Protein AF-B4K4A1-F1 (afdb_monomer)

Sequence (140 aa):
MLQNVVIFSLFIAAIHATGEFTILNTPKAISFKGNDPLNSRYVGDVLYAAMGNAVIGDSDWSGMIINEPFHLAQGIIAVHVEGVNHVTSAGNVKSYELVGPYTGHALNALAAELEAANEPVCDINFDQYDEGVSDCCRFA

Radius of gyration: 23.82 Å; Cα contacts (8 Å, |Δi|>4): 92; chains: 1; bounding box: 46×51×57 Å

InterPro domains:
  IPR012493 Renin receptor-like [PTHR13351] (2-128)
  IPR057318 Renin receptor, N-terminal domain [PF25294] (18-115)

Organism: Drosophila grimshawi (NCBI:txid7222)

Secondary structure (DSSP, 8-state):
-HHHHHHHHHHHHH-------------TTEEE---PPPPGGGHHHHHHHHTT-----------EEES-TTS--S----------SS---SSS-------SSSHHHHHHHHHHHHHHTT-------TT-TTTTTSSS----

Mean predicted aligned error: 17.03 Å

Structure (mmCIF, N/CA/C/O backbone):
data_AF-B4K4A1-F1
#
_entry.id   AF-B4K4A1-F1
#
loop_
_atom_site.group_PDB
_atom_site.id
_atom_site.type_symbol
_atom_site.label_atom_id
_atom_site.label_alt_id
_atom_site.label_comp_id
_atom_site.label_asym_id
_atom_site.label_entity_id
_atom_site.label_seq_id
_atom_site.pdbx_PDB_ins_code
_atom_site.Cartn_x
_atom_site.Cartn_y
_atom_site.Cartn_z
_atom_site.occupancy
_atom_site.B_iso_or_equiv
_atom_site.auth_seq_id
_atom_site.auth_comp_id
_atom_site.auth_asym_id
_atom_site.auth_atom_id
_atom_site.pdbx_PDB_model_num
ATOM 1 N N . MET A 1 1 ? -8.100 35.431 10.697 1.00 62.44 1 MET A N 1
ATOM 2 C CA . MET A 1 1 ? -7.734 34.869 9.376 1.00 62.44 1 MET A CA 1
ATOM 3 C C . MET A 1 1 ? -6.474 34.014 9.473 1.00 62.44 1 MET A C 1
ATOM 5 O O . MET A 1 1 ? -6.593 32.814 9.290 1.00 62.44 1 MET A O 1
ATOM 9 N N . LEU A 1 2 ? -5.315 34.566 9.864 1.00 70.12 2 LEU A N 1
ATOM 10 C CA . LEU A 1 2 ? -4.065 33.796 10.013 1.00 70.12 2 LEU A CA 1
ATOM 11 C C . LEU A 1 2 ? -4.163 32.649 11.042 1.00 70.12 2 LEU A C 1
ATOM 13 O O . LEU A 1 2 ? -3.730 31.540 10.764 1.00 70.12 2 LEU A O 1
ATOM 17 N N . GLN A 1 3 ? -4.804 32.888 12.191 1.00 75.19 3 GLN A N 1
ATOM 18 C CA . GLN A 1 3 ? -4.993 31.882 13.247 1.00 75.19 3 GLN A CA 1
ATOM 19 C C . GLN A 1 3 ? -5.759 30.639 12.764 1.00 75.19 3 GLN A C 1
ATOM 21 O O . GLN A 1 3 ? -5.333 29.520 13.023 1.00 75.19 3 GLN A O 1
ATOM 26 N N . ASN A 1 4 ? -6.841 30.823 12.004 1.00 74.81 4 ASN A N 1
ATOM 27 C CA . ASN A 1 4 ? -7.634 29.704 11.488 1.00 74.81 4 ASN A CA 1
ATOM 28 C C . ASN A 1 4 ? -6.843 28.884 10.460 1.00 74.81 4 ASN A C 1
ATOM 30 O O . ASN A 1 4 ? -6.962 27.667 10.442 1.00 74.81 4 ASN A O 1
ATOM 34 N N . VAL A 1 5 ? -5.999 29.534 9.650 1.00 78.62 5 VAL A N 1
ATOM 35 C CA . VAL A 1 5 ? -5.120 28.858 8.680 1.00 78.62 5 VAL A CA 1
ATOM 36 C C . VAL A 1 5 ? -4.036 28.041 9.390 1.00 78.62 5 VAL A C 1
ATOM 38 O O . VAL A 1 5 ? -3.765 26.911 8.993 1.00 78.62 5 VAL A O 1
ATOM 41 N N . VAL A 1 6 ? -3.454 28.571 10.471 1.00 79.94 6 VAL A N 1
ATOM 42 C CA . VAL A 1 6 ? -2.448 27.860 11.281 1.00 79.94 6 VAL A CA 1
ATOM 43 C C . VAL A 1 6 ? -3.057 26.640 11.977 1.00 79.94 6 VAL A C 1
ATOM 45 O O . VAL A 1 6 ? -2.461 25.568 11.957 1.00 79.94 6 VAL A O 1
ATOM 48 N N . ILE A 1 7 ? -4.264 26.772 12.532 1.00 79.69 7 ILE A N 1
ATOM 49 C CA . ILE A 1 7 ? -4.985 25.659 13.168 1.00 79.69 7 ILE A CA 1
ATOM 50 C C . ILE A 1 7 ? -5.326 24.571 12.137 1.00 79.69 7 ILE A C 1
ATOM 52 O O . ILE A 1 7 ? -5.099 23.392 12.390 1.00 79.69 7 ILE A O 1
ATOM 56 N N . PHE A 1 8 ? -5.804 24.953 10.949 1.00 74.94 8 PHE A N 1
ATOM 57 C CA . PHE A 1 8 ? -6.123 24.000 9.881 1.00 74.94 8 PHE A CA 1
ATOM 58 C C . PHE A 1 8 ? -4.873 23.256 9.372 1.00 74.94 8 PHE A C 1
ATOM 60 O O . PHE A 1 8 ? -4.914 22.049 9.156 1.00 74.94 8 PHE A O 1
ATOM 67 N N . SER A 1 9 ? -3.742 23.958 9.255 1.00 68.75 9 SER A N 1
ATOM 68 C CA . SER A 1 9 ? -2.430 23.380 8.924 1.00 68.75 9 SER A CA 1
ATOM 69 C C . SER A 1 9 ? -1.963 22.347 9.962 1.00 68.75 9 SER A C 1
ATOM 71 O O . SER A 1 9 ? -1.539 21.251 9.597 1.00 68.75 9 SER A O 1
ATOM 73 N N . LEU A 1 10 ? -2.114 22.655 11.255 1.00 69.44 10 LEU A N 1
ATOM 74 C CA . LEU A 1 10 ? -1.778 21.742 12.352 1.00 69.44 10 LEU A CA 1
ATOM 75 C C . LEU A 1 10 ? -2.635 20.470 12.337 1.00 69.44 10 LEU A C 1
ATOM 77 O O . LEU A 1 10 ? -2.103 19.389 12.570 1.00 69.44 10 LEU A O 1
ATOM 81 N N . PHE A 1 11 ? -3.929 20.573 12.016 1.00 67.00 11 PHE A N 1
ATOM 82 C CA . PHE A 1 11 ? -4.796 19.397 11.891 1.00 67.00 11 PHE A CA 1
ATOM 83 C C . PHE A 1 11 ? -4.410 18.503 10.710 1.00 67.00 11 PHE A C 1
ATOM 85 O O . PHE A 1 11 ? -4.404 17.287 10.861 1.00 67.00 11 PHE A O 1
ATOM 92 N N . ILE A 1 12 ? -4.020 19.074 9.566 1.00 60.97 12 ILE A N 1
ATOM 93 C CA . ILE A 1 12 ? -3.543 18.289 8.415 1.00 60.97 12 ILE A CA 1
ATOM 94 C C . ILE A 1 12 ? -2.218 17.586 8.745 1.00 60.97 12 ILE A C 1
ATOM 96 O O . ILE A 1 12 ? -2.036 16.430 8.379 1.00 60.97 12 ILE A O 1
ATOM 100 N N . ALA A 1 13 ? -1.316 18.253 9.472 1.00 59.03 13 ALA A N 1
ATOM 101 C CA . ALA A 1 13 ? -0.051 17.662 9.911 1.00 59.03 13 ALA A CA 1
ATOM 102 C C . ALA A 1 13 ? -0.229 16.575 10.990 1.00 59.03 13 ALA A C 1
ATOM 104 O O . ALA A 1 13 ? 0.580 15.654 11.068 1.00 59.03 13 ALA A O 1
ATOM 105 N N . ALA A 1 14 ? -1.281 16.668 11.812 1.00 54.41 14 ALA A N 1
ATOM 106 C CA . ALA A 1 14 ? -1.603 15.682 12.845 1.00 54.41 14 ALA A CA 1
ATOM 107 C C . ALA A 1 14 ? -2.228 14.395 12.280 1.00 54.41 14 ALA A C 1
ATOM 109 O O . ALA A 1 14 ? -2.173 13.352 12.935 1.00 54.41 14 ALA A O 1
ATOM 110 N N . ILE A 1 15 ? -2.787 14.438 11.065 1.00 56.38 15 ILE A N 1
ATOM 111 C CA . ILE A 1 15 ? -3.210 13.233 10.350 1.00 56.38 15 ILE A CA 1
ATOM 112 C C . ILE A 1 15 ? -1.940 12.552 9.831 1.00 56.38 15 ILE A C 1
ATOM 114 O O . ILE A 1 15 ? -1.513 12.743 8.692 1.00 56.38 15 ILE A O 1
ATOM 118 N N . HIS A 1 16 ? -1.319 11.742 10.687 1.00 46.34 16 HIS A N 1
ATOM 119 C CA . HIS A 1 16 ? -0.339 10.743 10.281 1.00 46.34 16 HIS A CA 1
ATOM 120 C C . HIS A 1 16 ? -1.053 9.704 9.403 1.00 46.34 16 HIS A C 1
ATOM 122 O O . HIS A 1 16 ? -1.431 8.627 9.856 1.00 46.34 16 HIS A O 1
ATOM 128 N N . ALA A 1 17 ? -1.253 10.027 8.123 1.00 51.50 17 ALA A N 1
ATOM 129 C CA . ALA A 1 17 ? -1.701 9.095 7.090 1.00 51.50 17 ALA A CA 1
ATOM 130 C C . ALA A 1 17 ? -0.564 8.123 6.718 1.00 51.50 17 ALA A C 1
ATOM 132 O O . ALA A 1 17 ? -0.225 7.936 5.549 1.00 51.50 17 ALA A O 1
ATOM 133 N N . THR A 1 18 ? 0.089 7.547 7.727 1.00 58.59 18 THR A N 1
ATOM 134 C CA . THR A 1 18 ? 1.170 6.583 7.564 1.00 58.59 18 THR A CA 1
ATOM 135 C C . THR A 1 18 ? 0.539 5.215 7.329 1.00 58.59 18 THR A C 1
ATOM 137 O O . THR A 1 18 ? 0.394 4.415 8.246 1.00 58.59 18 THR A O 1
ATOM 140 N N . GLY A 1 19 ? 0.094 4.974 6.094 1.00 66.88 19 GLY A N 1
ATOM 141 C CA . GLY A 1 19 ? -0.252 3.629 5.642 1.00 66.88 19 GLY A CA 1
ATOM 142 C C . GLY A 1 19 ? 1.013 2.782 5.495 1.00 66.88 19 GLY A C 1
ATOM 143 O O . GLY A 1 19 ? 2.042 3.284 5.041 1.00 66.88 19 GLY A O 1
ATOM 144 N N . GLU A 1 20 ? 0.946 1.507 5.872 1.00 78.25 20 GLU A N 1
ATOM 145 C CA . GLU A 1 20 ? 2.041 0.556 5.677 1.00 78.25 20 GLU A CA 1
ATOM 146 C C . GLU A 1 20 ? 1.777 -0.294 4.428 1.00 78.25 20 GLU A C 1
ATOM 148 O O . GLU A 1 20 ? 0.685 -0.834 4.247 1.00 78.25 20 GLU A O 1
ATOM 153 N N . PHE A 1 21 ? 2.779 -0.409 3.553 1.00 80.56 21 PHE A N 1
ATOM 154 C CA . PHE A 1 21 ? 2.747 -1.329 2.420 1.00 80.56 21 PHE A CA 1
ATOM 155 C C . PHE A 1 21 ? 3.631 -2.537 2.722 1.00 80.56 21 PHE A C 1
ATOM 157 O O . PHE A 1 21 ? 4.857 -2.463 2.629 1.00 80.56 21 PHE A O 1
ATOM 164 N N . THR A 1 22 ? 2.998 -3.654 3.073 1.00 82.38 22 THR A N 1
ATOM 165 C CA . THR A 1 22 ? 3.691 -4.886 3.459 1.00 82.38 22 THR A CA 1
ATOM 166 C C . THR A 1 22 ? 3.480 -5.972 2.414 1.00 82.38 22 THR A C 1
ATOM 168 O O . THR A 1 22 ? 2.365 -6.242 1.966 1.00 82.38 22 THR A O 1
ATOM 171 N N . ILE A 1 23 ? 4.565 -6.650 2.056 1.00 84.38 23 ILE A N 1
ATOM 172 C CA . ILE A 1 23 ? 4.543 -7.775 1.128 1.00 84.38 23 ILE A CA 1
ATOM 173 C C . ILE A 1 23 ? 4.481 -9.078 1.922 1.00 84.38 23 ILE A C 1
AT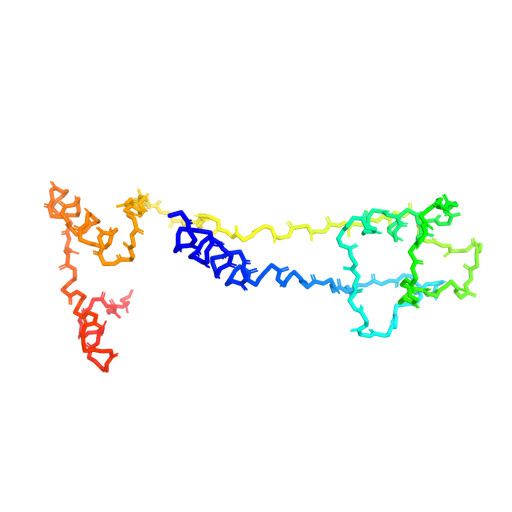OM 175 O O . ILE A 1 23 ? 5.429 -9.437 2.614 1.00 84.38 23 ILE A O 1
ATOM 179 N N . LEU A 1 24 ? 3.362 -9.795 1.811 1.00 84.25 24 LEU A N 1
ATOM 180 C CA . LEU A 1 24 ? 3.140 -11.043 2.551 1.00 84.25 24 LEU A CA 1
ATOM 181 C C . LEU A 1 24 ? 3.746 -12.263 1.853 1.00 84.25 24 LEU A C 1
ATOM 183 O O . LEU A 1 24 ? 4.290 -13.153 2.500 1.00 84.25 24 LEU A O 1
ATOM 187 N N . ASN A 1 25 ? 3.619 -12.327 0.528 1.00 80.94 25 ASN A N 1
ATOM 188 C CA . ASN A 1 25 ? 4.125 -13.432 -0.275 1.00 80.94 25 ASN A CA 1
ATOM 189 C C . ASN A 1 25 ? 4.371 -12.985 -1.718 1.00 80.94 25 ASN A C 1
ATOM 191 O O . ASN A 1 25 ? 3.614 -12.172 -2.251 1.00 80.94 25 ASN A O 1
ATOM 195 N N . THR A 1 26 ? 5.394 -13.547 -2.363 1.00 85.00 26 THR A N 1
ATOM 196 C CA . THR A 1 26 ? 5.744 -13.233 -3.756 1.00 85.00 26 THR A CA 1
ATOM 197 C C . THR A 1 26 ? 6.221 -14.471 -4.508 1.00 85.00 26 THR A C 1
ATOM 199 O O . THR A 1 26 ? 6.790 -15.390 -3.911 1.00 85.00 26 THR A O 1
ATOM 202 N N . PRO A 1 27 ? 6.017 -14.529 -5.835 1.00 85.19 27 PRO A N 1
ATOM 203 C CA . PRO A 1 27 ? 6.656 -15.545 -6.661 1.00 85.19 27 PRO A CA 1
ATOM 204 C C . PRO A 1 27 ? 8.173 -15.314 -6.717 1.00 85.19 27 PRO A C 1
ATOM 206 O O . PRO A 1 27 ? 8.640 -14.182 -6.636 1.00 85.19 27 PRO A O 1
ATOM 209 N N . LYS A 1 28 ? 8.955 -16.378 -6.947 1.00 87.62 28 LYS A N 1
ATOM 210 C CA . LYS A 1 2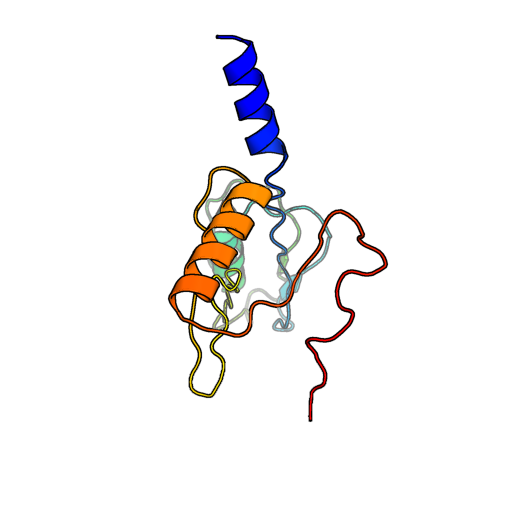8 ? 10.433 -16.304 -7.026 1.00 87.62 28 LYS A CA 1
ATOM 211 C C . LYS A 1 28 ? 10.947 -15.313 -8.080 1.00 87.62 28 LYS A C 1
ATOM 213 O O . LYS A 1 28 ? 12.030 -14.755 -7.930 1.00 87.62 28 LYS A O 1
ATOM 218 N N . ALA A 1 29 ? 10.153 -15.082 -9.121 1.00 88.69 29 ALA A N 1
ATOM 219 C CA . ALA A 1 29 ? 10.464 -14.167 -10.206 1.00 88.69 29 ALA A CA 1
ATOM 220 C C . ALA A 1 29 ? 10.516 -12.689 -9.790 1.00 88.69 29 ALA A C 1
ATOM 222 O O . ALA A 1 29 ? 11.054 -11.882 -10.545 1.00 88.69 29 ALA A O 1
ATOM 223 N N . ILE A 1 30 ? 9.977 -12.322 -8.620 1.00 90.56 30 ILE A N 1
ATOM 224 C CA . ILE A 1 30 ? 9.872 -10.931 -8.164 1.00 90.56 30 ILE A CA 1
ATOM 225 C C . ILE A 1 30 ? 10.326 -10.846 -6.712 1.00 90.56 30 ILE A C 1
ATOM 227 O O . ILE A 1 30 ? 9.890 -11.619 -5.856 1.00 90.56 30 ILE A O 1
ATOM 231 N N . SER A 1 31 ? 11.182 -9.875 -6.418 1.00 91.25 31 SER A N 1
ATOM 232 C CA . SER A 1 31 ? 11.592 -9.569 -5.050 1.00 91.25 31 SER A CA 1
ATOM 233 C C . SER A 1 31 ? 11.315 -8.118 -4.717 1.00 91.25 31 SER A C 1
ATOM 235 O O . SER A 1 31 ? 11.606 -7.236 -5.521 1.00 91.25 31 SER A O 1
ATOM 237 N N . PHE A 1 32 ? 10.819 -7.890 -3.509 1.00 91.06 32 PHE A N 1
ATOM 238 C CA . PHE A 1 32 ? 10.627 -6.561 -2.955 1.00 91.06 32 PHE A CA 1
ATOM 239 C C . PHE A 1 32 ? 11.716 -6.292 -1.919 1.00 91.06 32 PHE A C 1
ATOM 241 O O . PHE A 1 32 ? 12.045 -7.179 -1.125 1.00 91.06 32 PHE A O 1
ATOM 248 N N . LYS A 1 33 ? 12.333 -5.112 -1.975 1.00 88.88 33 LYS A N 1
ATOM 249 C CA . LYS A 1 33 ? 13.449 -4.703 -1.109 1.00 88.88 33 LYS A CA 1
ATOM 250 C C . LYS A 1 33 ? 13.375 -3.205 -0.832 1.00 88.88 33 LYS A C 1
ATOM 252 O O . LYS A 1 33 ? 12.715 -2.477 -1.551 1.00 88.88 33 LYS A O 1
ATOM 257 N N . GLY A 1 34 ? 14.116 -2.747 0.170 1.00 83.88 34 GLY A N 1
ATOM 258 C CA . GLY A 1 34 ? 14.135 -1.338 0.554 1.00 83.88 34 GLY A CA 1
ATOM 259 C C . GLY A 1 34 ? 13.043 -0.998 1.563 1.00 83.88 34 GLY A C 1
ATOM 260 O O . GLY A 1 34 ? 12.137 -1.788 1.814 1.00 83.88 34 GLY A O 1
ATOM 261 N N . ASN A 1 35 ? 13.192 0.171 2.177 1.00 81.62 35 ASN A N 1
ATOM 262 C CA . ASN A 1 35 ? 12.252 0.713 3.159 1.00 81.62 35 ASN A CA 1
ATOM 263 C C . ASN A 1 35 ? 11.829 2.139 2.773 1.00 81.62 35 ASN A C 1
ATOM 265 O O . ASN A 1 35 ? 11.436 2.939 3.620 1.00 81.62 35 ASN A O 1
ATOM 269 N N . ASP A 1 36 ? 11.994 2.470 1.490 1.00 86.31 36 ASP A N 1
ATOM 270 C CA . ASP A 1 36 ? 11.675 3.784 0.963 1.00 86.31 36 ASP A CA 1
ATOM 271 C C . ASP A 1 36 ? 10.155 3.938 0.858 1.00 86.31 36 ASP A C 1
ATOM 273 O O . ASP A 1 36 ? 9.465 3.004 0.425 1.00 86.31 36 ASP A O 1
ATOM 277 N N . PRO A 1 37 ? 9.616 5.111 1.226 1.00 85.19 37 PRO A N 1
ATOM 278 C CA . PRO A 1 37 ? 8.187 5.355 1.176 1.00 85.19 37 PRO A CA 1
ATOM 279 C C . PRO A 1 37 ? 7.676 5.269 -0.266 1.00 85.19 37 PRO A C 1
ATOM 281 O O . PRO A 1 37 ? 8.161 5.960 -1.164 1.00 85.19 37 PRO A O 1
ATOM 284 N N . LEU A 1 38 ? 6.653 4.443 -0.477 1.00 85.56 38 LEU A N 1
ATOM 285 C CA . LEU A 1 38 ? 5.906 4.378 -1.727 1.00 85.56 38 LEU A CA 1
ATOM 286 C C . LEU A 1 38 ? 4.726 5.348 -1.652 1.00 85.56 38 LEU A C 1
ATOM 288 O O . LEU A 1 38 ? 3.873 5.236 -0.772 1.00 85.56 38 LEU A O 1
ATOM 292 N N . ASN A 1 39 ? 4.641 6.288 -2.593 1.00 85.25 39 ASN A N 1
ATOM 293 C CA . ASN A 1 39 ? 3.454 7.130 -2.708 1.00 85.25 39 ASN A CA 1
ATOM 294 C C . ASN A 1 39 ? 2.256 6.261 -3.126 1.00 85.25 39 ASN A C 1
ATOM 296 O O . ASN A 1 39 ? 2.318 5.549 -4.131 1.00 85.25 39 ASN A O 1
ATOM 300 N N . SER A 1 40 ? 1.163 6.340 -2.360 1.00 81.56 40 SER A N 1
ATOM 301 C CA . SER A 1 40 ? -0.025 5.490 -2.504 1.00 81.56 40 SER A CA 1
ATOM 302 C C . SER A 1 40 ? -0.625 5.505 -3.911 1.00 81.56 40 SER A C 1
ATOM 304 O O . SER A 1 40 ? -1.170 4.494 -4.355 1.00 81.56 40 SER A O 1
ATOM 306 N N . ARG A 1 41 ? -0.456 6.603 -4.662 1.00 83.38 41 ARG A N 1
ATOM 307 C CA . ARG A 1 41 ? -0.911 6.703 -6.057 1.00 83.38 41 ARG A CA 1
ATOM 308 C C . ARG A 1 41 ? -0.278 5.664 -6.989 1.00 83.38 41 ARG A C 1
ATOM 310 O O . ARG A 1 41 ? -0.896 5.316 -7.988 1.00 83.38 41 ARG A O 1
ATOM 317 N N . TYR A 1 42 ? 0.934 5.195 -6.679 1.00 86.50 42 TYR A N 1
ATOM 318 C CA . TYR A 1 42 ? 1.689 4.253 -7.511 1.00 86.50 42 TYR A CA 1
ATOM 319 C C . TYR A 1 42 ? 1.536 2.800 -7.050 1.00 86.50 42 TYR A C 1
ATOM 321 O O . TYR A 1 42 ? 2.107 1.909 -7.670 1.00 86.50 42 TYR A O 1
ATOM 329 N N . VAL A 1 43 ? 0.751 2.517 -6.002 1.00 85.94 43 VAL A N 1
ATOM 330 C CA . VAL A 1 43 ? 0.518 1.130 -5.561 1.00 85.94 43 VAL A CA 1
ATOM 331 C C . VAL A 1 43 ? -0.100 0.307 -6.693 1.00 85.94 43 VAL A C 1
ATOM 333 O O . VAL A 1 43 ? 0.363 -0.796 -6.963 1.00 85.94 43 VAL A O 1
ATOM 336 N N . GLY A 1 44 ? -1.080 0.862 -7.414 1.00 84.56 44 GLY A N 1
ATOM 337 C CA . GLY A 1 44 ? -1.670 0.203 -8.584 1.00 84.56 44 GLY A CA 1
ATOM 338 C C . GLY A 1 44 ? -0.642 -0.109 -9.676 1.00 84.56 44 GLY A C 1
ATOM 339 O O . GLY A 1 44 ? -0.643 -1.218 -10.208 1.00 84.56 44 GLY A O 1
ATOM 340 N N . ASP A 1 45 ? 0.275 0.822 -9.948 1.00 87.69 45 ASP A N 1
ATOM 341 C CA . ASP A 1 45 ? 1.345 0.642 -10.935 1.00 87.69 45 ASP A CA 1
ATOM 342 C C . ASP A 1 45 ? 2.311 -0.469 -10.511 1.00 87.69 45 ASP A C 1
ATOM 344 O O . ASP A 1 45 ? 2.651 -1.330 -11.319 1.00 87.69 45 ASP A O 1
ATOM 348 N N . VAL A 1 46 ? 2.700 -0.517 -9.233 1.00 88.25 46 VAL A N 1
ATOM 349 C CA . VAL A 1 46 ? 3.558 -1.587 -8.697 1.00 88.25 46 VAL A CA 1
ATOM 350 C C . VAL A 1 46 ? 2.898 -2.956 -8.872 1.00 88.25 46 VAL A C 1
ATOM 352 O O . VAL A 1 46 ? 3.547 -3.894 -9.336 1.00 88.25 46 VAL A O 1
ATOM 355 N N . LEU A 1 47 ? 1.602 -3.077 -8.566 1.00 87.75 47 LEU A N 1
ATOM 356 C CA . LEU A 1 47 ? 0.866 -4.325 -8.781 1.00 87.75 47 LEU A CA 1
ATOM 357 C C . LEU A 1 47 ? 0.793 -4.673 -10.278 1.00 87.75 47 LEU A C 1
ATOM 359 O O . LEU A 1 47 ? 1.098 -5.793 -10.680 1.00 87.75 47 LEU A O 1
ATOM 363 N N . TYR A 1 48 ? 0.456 -3.713 -11.135 1.00 87.06 48 TYR A N 1
ATOM 364 C CA . TYR A 1 48 ? 0.342 -3.950 -12.573 1.00 87.06 48 TYR A CA 1
ATOM 365 C C . TYR A 1 48 ? 1.679 -4.368 -13.210 1.00 87.06 48 TYR A C 1
ATOM 367 O O . TYR A 1 48 ? 1.719 -5.296 -14.027 1.00 87.06 48 TYR A O 1
ATOM 375 N N . ALA A 1 49 ? 2.778 -3.746 -12.780 1.00 86.75 49 ALA A N 1
ATOM 376 C CA . ALA A 1 49 ? 4.135 -4.073 -13.200 1.00 86.75 49 ALA A CA 1
ATOM 377 C C . ALA A 1 49 ? 4.618 -5.426 -12.650 1.00 86.75 49 ALA A C 1
ATOM 379 O O . ALA A 1 49 ? 5.316 -6.154 -13.356 1.00 86.75 49 ALA A O 1
ATOM 380 N N . ALA A 1 50 ? 4.194 -5.832 -11.448 1.00 86.44 50 ALA A N 1
ATOM 381 C CA . ALA A 1 50 ? 4.476 -7.167 -10.912 1.00 86.44 50 ALA A CA 1
ATOM 382 C C . ALA A 1 50 ? 3.859 -8.298 -11.766 1.00 86.44 50 ALA A C 1
ATOM 384 O O . ALA A 1 50 ? 4.349 -9.426 -11.760 1.00 86.44 50 ALA A O 1
ATOM 385 N N . MET A 1 51 ? 2.825 -8.011 -12.559 1.00 85.06 51 MET A N 1
ATOM 386 C CA . MET A 1 51 ? 2.286 -8.958 -13.548 1.00 85.06 51 MET A CA 1
ATOM 387 C C . MET A 1 51 ? 3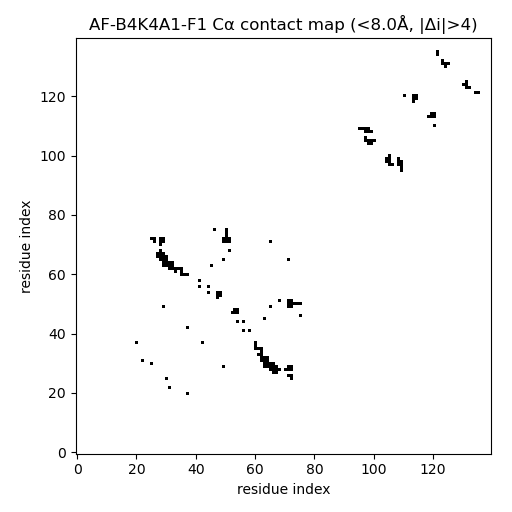.030 -8.932 -14.895 1.00 85.06 51 MET A C 1
ATOM 389 O O . MET A 1 51 ? 2.680 -9.680 -15.804 1.00 85.06 51 MET A O 1
ATOM 393 N N . GLY A 1 52 ? 4.054 -8.086 -15.039 1.00 84.75 52 GLY A N 1
ATOM 394 C CA . GLY A 1 52 ? 4.849 -7.951 -16.262 1.00 84.75 52 GLY A CA 1
ATOM 395 C C . GLY A 1 52 ? 4.348 -6.922 -17.258 1.00 84.75 52 GLY A C 1
ATOM 396 O O . GLY A 1 52 ? 4.824 -6.898 -18.392 1.00 84.75 52 GLY A O 1
ATOM 397 N N . ASN A 1 53 ? 3.406 -6.070 -16.862 1.00 85.06 53 ASN A N 1
ATOM 398 C CA . ASN A 1 53 ? 2.930 -5.007 -17.731 1.00 85.06 53 ASN A CA 1
ATOM 399 C C . ASN A 1 53 ? 3.842 -3.779 -17.667 1.00 85.06 53 ASN A C 1
ATOM 401 O O . ASN A 1 53 ? 4.469 -3.490 -16.648 1.00 85.06 53 ASN A O 1
ATOM 405 N N . ALA A 1 54 ? 3.870 -3.018 -18.758 1.00 85.25 54 ALA A N 1
ATOM 406 C CA . ALA A 1 54 ? 4.509 -1.712 -18.768 1.00 85.25 54 ALA A CA 1
ATOM 407 C C . ALA A 1 54 ? 3.646 -0.693 -18.008 1.00 85.25 54 ALA A C 1
ATOM 409 O O . ALA A 1 54 ? 2.429 -0.633 -18.197 1.00 85.25 54 ALA A O 1
ATOM 410 N N . VAL A 1 55 ? 4.296 0.131 -17.191 1.00 86.75 55 VAL A N 1
ATOM 411 C CA . VAL A 1 55 ? 3.691 1.270 -16.490 1.00 86.75 55 VAL A CA 1
ATOM 412 C C . VAL A 1 55 ? 4.287 2.568 -17.022 1.00 86.75 55 VAL A C 1
ATOM 414 O O . VAL A 1 55 ? 5.445 2.604 -17.430 1.00 86.75 55 VAL A O 1
ATOM 417 N N . ILE A 1 56 ? 3.480 3.628 -17.049 1.00 80.62 56 ILE A N 1
ATOM 418 C CA . ILE A 1 56 ? 3.877 4.963 -17.541 1.00 80.62 56 ILE A CA 1
ATOM 419 C C . ILE A 1 56 ? 4.219 5.891 -16.357 1.00 80.62 56 ILE A C 1
ATOM 421 O O . ILE A 1 56 ? 4.542 7.059 -16.546 1.00 80.62 56 ILE A O 1
ATOM 425 N N . GLY A 1 57 ? 4.128 5.382 -15.125 1.00 71.25 57 GLY A N 1
ATOM 426 C CA . GLY A 1 57 ? 4.418 6.141 -13.916 1.00 71.25 57 GLY A CA 1
ATOM 427 C C . GLY A 1 57 ? 5.862 6.642 -13.886 1.00 71.25 57 GLY A C 1
ATOM 428 O O . GLY A 1 57 ? 6.797 5.918 -14.216 1.00 71.25 57 GLY A O 1
ATOM 429 N N . ASP A 1 58 ? 6.033 7.879 -13.443 1.00 80.00 58 ASP A N 1
ATOM 430 C CA . ASP A 1 58 ? 7.305 8.555 -13.171 1.00 80.00 58 ASP A CA 1
ATOM 431 C C . ASP A 1 58 ? 7.799 8.285 -11.738 1.00 80.00 58 ASP A C 1
ATOM 433 O O . ASP A 1 58 ? 8.420 9.133 -11.106 1.00 80.00 58 ASP A O 1
ATOM 437 N N . SER A 1 59 ? 7.466 7.113 -11.188 1.00 79.31 59 SER A N 1
ATOM 438 C CA . SER A 1 59 ? 7.825 6.769 -9.816 1.00 79.31 59 SER A CA 1
ATOM 439 C C . SER A 1 59 ? 9.326 6.505 -9.695 1.00 79.31 59 SER A C 1
ATOM 441 O O . SER A 1 59 ? 9.849 5.593 -10.329 1.00 79.31 59 SER A O 1
ATOM 443 N N . ASP A 1 60 ? 9.994 7.239 -8.804 1.00 84.06 60 ASP A N 1
ATOM 444 C CA . ASP A 1 60 ? 11.396 6.996 -8.427 1.00 84.06 60 ASP A CA 1
ATOM 445 C C . ASP A 1 60 ? 11.552 5.832 -7.424 1.00 84.06 60 ASP A C 1
ATOM 447 O O . ASP A 1 60 ? 12.648 5.546 -6.935 1.00 84.06 60 ASP A O 1
ATOM 451 N N . TRP A 1 61 ? 10.450 5.164 -7.067 1.00 89.19 61 TRP A N 1
ATOM 452 C CA . TRP A 1 61 ? 10.463 4.095 -6.078 1.00 89.19 61 TRP A CA 1
ATOM 453 C C . TRP A 1 61 ? 11.103 2.824 -6.646 1.00 89.19 61 TRP A C 1
ATOM 455 O O . TRP A 1 61 ? 10.637 2.247 -7.626 1.00 89.19 61 TRP A O 1
ATOM 465 N N . SER A 1 62 ? 12.167 2.356 -5.990 1.00 87.88 62 SER A N 1
ATOM 466 C CA . SER A 1 62 ? 13.008 1.245 -6.463 1.00 87.88 62 SER A CA 1
ATOM 467 C C . SER A 1 62 ? 12.793 -0.064 -5.694 1.00 87.88 62 SER A C 1
ATOM 469 O O . SER A 1 62 ? 13.610 -0.984 -5.763 1.00 87.88 62 SER A O 1
ATOM 471 N N . GLY A 1 63 ? 11.684 -0.170 -4.957 1.00 90.62 63 GLY A N 1
ATOM 472 C CA . GLY A 1 63 ? 11.479 -1.266 -4.016 1.00 90.62 63 GLY A CA 1
ATOM 473 C C . GLY A 1 63 ? 11.021 -2.596 -4.618 1.00 90.62 63 GLY A C 1
ATOM 474 O O . GLY A 1 63 ? 10.813 -3.554 -3.876 1.00 90.62 63 GLY A O 1
ATOM 475 N N . MET A 1 64 ? 10.882 -2.693 -5.943 1.00 90.56 64 MET A N 1
ATOM 476 C CA . MET A 1 64 ? 10.523 -3.920 -6.659 1.00 90.56 64 MET A CA 1
ATOM 477 C C . MET A 1 64 ? 11.576 -4.264 -7.715 1.00 90.56 64 MET A C 1
ATOM 479 O O . MET A 1 64 ? 11.968 -3.427 -8.523 1.00 90.56 64 MET A O 1
ATOM 483 N N . ILE A 1 65 ? 11.993 -5.529 -7.739 1.00 90.94 65 ILE A N 1
ATOM 484 C CA . ILE A 1 65 ? 12.977 -6.065 -8.681 1.00 90.94 65 ILE A CA 1
ATOM 485 C C . ILE A 1 65 ? 12.382 -7.291 -9.372 1.00 90.94 65 ILE A C 1
ATOM 487 O O . ILE A 1 65 ? 11.935 -8.233 -8.710 1.00 90.94 65 ILE A O 1
ATOM 491 N N . ILE A 1 66 ? 12.427 -7.293 -10.704 1.00 89.75 66 ILE A N 1
ATOM 492 C CA . ILE A 1 66 ? 12.097 -8.454 -11.532 1.00 89.75 66 ILE A CA 1
ATOM 493 C C . ILE A 1 66 ? 13.366 -9.289 -11.717 1.00 89.75 66 ILE A C 1
ATOM 495 O O . ILE A 1 66 ? 14.306 -8.865 -12.385 1.00 89.75 66 ILE A O 1
ATOM 499 N N . ASN A 1 67 ? 13.381 -10.479 -11.123 1.00 90.19 67 ASN A N 1
ATOM 500 C CA . ASN A 1 67 ? 14.480 -11.437 -11.233 1.00 90.19 67 ASN A CA 1
ATOM 501 C C . ASN A 1 67 ? 14.322 -12.337 -12.469 1.00 90.19 67 ASN A C 1
ATOM 503 O O . ASN A 1 67 ? 15.311 -12.664 -13.119 1.00 90.19 67 ASN A O 1
ATOM 507 N N . GLU A 1 68 ? 13.084 -12.720 -12.811 1.00 88.12 68 GLU A N 1
ATOM 508 C CA . GLU A 1 68 ? 12.778 -13.563 -13.976 1.00 88.12 68 GLU A CA 1
ATOM 509 C C . GLU A 1 68 ? 11.581 -13.010 -14.776 1.00 88.12 68 GLU A C 1
ATOM 511 O O . GLU A 1 68 ? 10.431 -13.193 -14.377 1.00 88.12 68 GLU A O 1
ATOM 516 N N . PRO A 1 69 ? 11.802 -12.371 -15.938 1.00 82.00 69 PRO A N 1
ATOM 517 C CA . PRO A 1 69 ? 10.748 -11.645 -16.655 1.00 82.00 69 PRO A CA 1
ATOM 518 C C . PRO A 1 69 ? 9.711 -12.539 -17.357 1.00 82.00 69 PRO A C 1
ATOM 520 O O . PRO A 1 69 ? 8.682 -12.042 -17.800 1.00 82.00 69 PRO A O 1
ATOM 523 N N . PHE A 1 70 ? 9.954 -13.849 -17.462 1.00 83.94 70 PHE A N 1
ATOM 524 C CA . PHE A 1 70 ? 9.077 -14.786 -18.182 1.00 83.94 70 PHE A CA 1
ATOM 525 C C . PHE A 1 70 ? 8.203 -15.655 -17.263 1.00 83.94 70 PHE A C 1
ATOM 527 O O . PHE A 1 70 ? 7.334 -16.373 -17.751 1.00 83.94 70 PHE A O 1
ATOM 534 N N . HIS A 1 71 ? 8.400 -15.575 -15.943 1.00 81.00 71 HIS A N 1
ATOM 535 C CA . HIS A 1 71 ? 7.645 -16.340 -14.940 1.00 81.00 71 HIS A CA 1
ATOM 536 C C . HIS A 1 71 ? 7.069 -15.429 -13.845 1.00 81.00 71 HIS A C 1
ATOM 538 O O . HIS A 1 71 ? 7.125 -15.742 -12.656 1.00 81.00 71 HIS A O 1
ATOM 544 N N . LEU A 1 72 ? 6.543 -14.272 -14.253 1.00 81.06 72 LEU A N 1
ATOM 545 C CA . LEU A 1 72 ? 5.987 -13.253 -13.361 1.00 81.06 72 LEU A CA 1
ATOM 546 C C . LEU A 1 72 ? 4.663 -13.684 -12.711 1.00 81.06 72 LEU A C 1
ATOM 548 O O . LEU A 1 72 ? 4.137 -14.771 -12.966 1.00 81.06 72 LEU A O 1
ATOM 552 N N . ALA A 1 73 ? 4.128 -12.829 -11.836 1.00 75.38 73 ALA A N 1
ATOM 553 C CA . ALA A 1 73 ? 2.873 -13.101 -11.150 1.00 75.38 73 ALA A CA 1
ATOM 554 C C . ALA A 1 73 ? 1.720 -13.251 -12.159 1.00 75.38 73 ALA A C 1
ATOM 556 O O . ALA A 1 73 ? 1.400 -12.325 -12.898 1.00 75.38 73 ALA A O 1
ATOM 557 N N . GLN A 1 74 ? 1.064 -14.414 -12.160 1.00 78.25 74 GLN A N 1
ATOM 558 C CA . GLN A 1 74 ? -0.118 -14.673 -12.996 1.00 78.25 74 GLN A CA 1
ATOM 559 C C . GLN A 1 74 ? -1.402 -14.056 -12.418 1.00 78.25 74 GLN A C 1
ATOM 561 O O . GLN A 1 74 ? -2.411 -13.951 -13.109 1.00 78.25 74 GLN A O 1
ATOM 566 N N . GLY A 1 75 ? -1.366 -13.646 -11.151 1.00 77.38 75 GLY A N 1
ATOM 567 C CA . GLY A 1 75 ? -2.466 -12.997 -10.457 1.00 77.38 75 GLY A CA 1
ATOM 568 C C . GLY A 1 75 ? -1.979 -12.337 -9.174 1.00 77.38 75 GLY A C 1
ATOM 569 O O . GLY A 1 75 ? -0.952 -12.726 -8.614 1.00 77.38 75 GLY A O 1
ATOM 570 N N . ILE A 1 76 ? -2.719 -11.327 -8.727 1.00 76.81 76 ILE A N 1
ATOM 571 C CA . ILE A 1 76 ? -2.406 -10.539 -7.536 1.00 76.81 76 ILE A CA 1
ATOM 572 C C . ILE A 1 76 ? -3.616 -10.535 -6.619 1.00 76.81 76 ILE A C 1
ATOM 574 O O . ILE A 1 76 ? -4.745 -10.328 -7.060 1.00 76.81 76 ILE A O 1
ATOM 578 N N . ILE A 1 77 ? -3.356 -10.735 -5.331 1.00 74.62 77 ILE A N 1
ATOM 579 C CA . ILE A 1 77 ? -4.340 -10.573 -4.268 1.00 74.62 77 ILE A CA 1
ATOM 580 C C . ILE A 1 77 ? -3.900 -9.361 -3.456 1.00 74.62 77 ILE A C 1
ATOM 582 O O . ILE A 1 77 ? -2.874 -9.406 -2.780 1.00 74.62 77 ILE A O 1
ATOM 586 N N . ALA A 1 78 ? -4.664 -8.276 -3.552 1.00 71.06 78 ALA A N 1
ATOM 587 C CA . ALA A 1 78 ? -4.473 -7.085 -2.739 1.00 71.06 78 ALA A CA 1
ATOM 588 C C . ALA A 1 78 ? -5.517 -7.080 -1.618 1.00 71.06 78 ALA A C 1
ATOM 590 O O . ALA A 1 78 ? -6.718 -7.124 -1.885 1.00 71.06 78 ALA A O 1
ATOM 591 N N . VAL A 1 79 ? -5.057 -7.036 -0.369 1.00 66.38 79 VAL A N 1
ATOM 592 C CA . VAL A 1 79 ? -5.919 -6.893 0.808 1.00 66.38 79 VAL A CA 1
ATOM 593 C C . VAL A 1 79 ? -5.757 -5.467 1.312 1.00 66.38 79 VAL A C 1
ATOM 595 O O . VAL A 1 79 ? -4.715 -5.113 1.854 1.00 66.38 79 VAL A O 1
ATOM 598 N N . HIS A 1 80 ? -6.780 -4.644 1.103 1.00 67.38 80 HIS A N 1
ATOM 599 C CA . HIS A 1 80 ? -6.847 -3.316 1.697 1.00 67.38 80 HIS A CA 1
ATOM 600 C C . HIS A 1 80 ? -7.561 -3.431 3.042 1.00 67.38 80 HIS A C 1
ATOM 602 O O . HIS A 1 80 ? -8.759 -3.711 3.089 1.00 67.38 80 HIS A O 1
ATOM 608 N N . VAL A 1 81 ? -6.812 -3.260 4.130 1.00 62.44 81 VAL A N 1
ATOM 609 C CA . VAL A 1 81 ? -7.385 -3.164 5.473 1.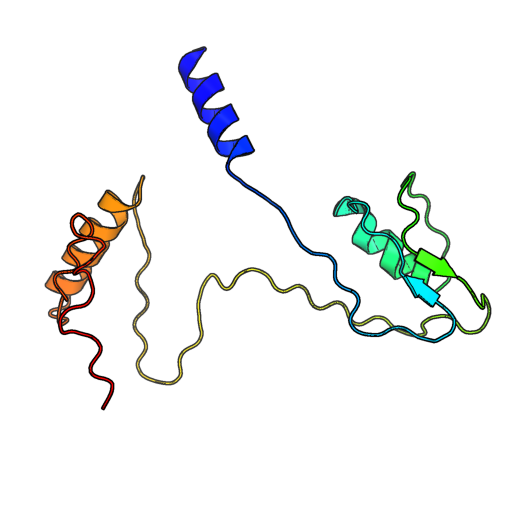00 62.44 81 VAL A CA 1
ATOM 610 C C . VAL A 1 81 ? -7.659 -1.693 5.738 1.00 62.44 81 VAL A C 1
ATOM 612 O O . VAL A 1 81 ? -6.794 -0.954 6.198 1.00 62.44 81 VAL A O 1
ATOM 615 N N . GLU A 1 82 ? -8.867 -1.263 5.395 1.00 59.31 82 GLU A N 1
ATOM 616 C CA . GLU A 1 82 ? -9.384 0.008 5.883 1.00 59.31 82 GLU A CA 1
ATOM 617 C C . GLU A 1 82 ? -9.597 -0.135 7.395 1.00 59.31 82 GLU A C 1
ATOM 619 O O . GLU A 1 82 ? -10.108 -1.162 7.853 1.00 59.31 82 GLU A O 1
ATOM 624 N N . GLY A 1 83 ? -9.140 0.843 8.182 1.00 51.44 83 GLY A N 1
ATOM 625 C CA . GLY A 1 83 ? -9.334 0.828 9.631 1.00 51.44 83 GLY A CA 1
ATOM 626 C C . GLY A 1 83 ? -10.796 0.517 9.962 1.00 51.44 83 GLY A C 1
ATOM 627 O O . GLY A 1 83 ? -11.708 1.055 9.334 1.00 51.44 83 GLY A O 1
ATOM 628 N N . VAL A 1 84 ? -11.030 -0.401 10.902 1.00 51.53 84 VAL A N 1
ATOM 629 C CA . VAL A 1 84 ? -12.391 -0.819 11.248 1.00 51.53 84 VAL A CA 1
ATOM 630 C C . VAL A 1 84 ? -13.132 0.346 11.899 1.00 51.53 84 VAL A C 1
ATOM 632 O O . VAL A 1 84 ? -13.001 0.590 13.093 1.00 51.53 84 VAL A O 1
ATOM 635 N N . ASN A 1 85 ? -13.955 1.051 11.119 1.00 46.22 85 ASN A N 1
ATOM 636 C CA . ASN A 1 85 ? -14.911 2.025 11.661 1.00 46.22 85 ASN A CA 1
ATOM 637 C C . ASN A 1 85 ? -15.909 1.345 12.615 1.00 46.22 85 ASN A C 1
ATOM 639 O O . ASN A 1 85 ? -16.504 1.994 13.469 1.00 46.22 85 ASN A O 1
ATOM 643 N N . HIS A 1 86 ? -16.094 0.029 12.467 1.00 42.81 86 HIS A N 1
ATOM 644 C CA . HIS A 1 86 ? -16.960 -0.774 13.308 1.00 42.81 86 HIS A CA 1
ATOM 645 C C . HIS A 1 86 ? -16.432 -2.208 13.439 1.00 42.81 86 HIS A C 1
ATOM 647 O O . HIS A 1 86 ? -16.101 -2.849 12.441 1.00 42.81 86 HIS A O 1
ATOM 653 N N . VAL A 1 87 ? -16.395 -2.739 14.661 1.00 47.34 87 VAL A N 1
ATOM 654 C CA . VAL A 1 87 ? -16.087 -4.153 14.918 1.00 47.34 87 VAL A CA 1
ATOM 655 C C . VAL A 1 87 ? -17.398 -4.937 14.898 1.00 47.34 87 VAL A C 1
ATOM 657 O O . VAL A 1 87 ? -18.317 -4.647 15.663 1.00 47.34 87 VAL A O 1
ATOM 660 N N . THR A 1 88 ? -17.523 -5.935 14.024 1.00 45.38 88 THR A N 1
ATOM 661 C CA . THR A 1 88 ? -18.614 -6.917 14.112 1.00 45.38 88 THR A CA 1
ATOM 662 C C . THR A 1 88 ? -18.385 -7.800 15.332 1.00 45.38 88 THR A C 1
ATOM 664 O O . THR A 1 88 ? -17.506 -8.660 15.317 1.00 45.38 88 THR A O 1
ATOM 667 N N . SER A 1 89 ? -19.165 -7.583 16.388 1.00 48.59 89 SER A N 1
ATOM 668 C CA . SER A 1 89 ? -19.214 -8.467 17.553 1.00 48.59 89 SER A CA 1
ATOM 669 C C . SER A 1 89 ? -20.395 -9.443 17.418 1.00 48.59 89 SER A C 1
ATOM 671 O O . SER A 1 89 ? -21.432 -9.111 16.841 1.00 48.59 89 SER A O 1
ATOM 673 N N . ALA A 1 90 ? -20.213 -10.686 17.871 1.00 44.34 90 ALA A N 1
ATOM 674 C CA . ALA A 1 90 ? -21.245 -11.718 17.829 1.00 44.34 90 ALA A CA 1
ATOM 675 C C . ALA A 1 90 ? -22.149 -11.599 19.068 1.00 44.34 90 ALA A C 1
ATOM 677 O O . ALA A 1 90 ? -21.691 -11.815 20.187 1.00 44.34 90 ALA A O 1
ATOM 678 N N . GLY A 1 91 ? -23.429 -11.263 18.875 1.00 56.12 91 GLY A N 1
ATOM 679 C CA . GLY A 1 91 ? -24.417 -11.120 19.953 1.00 56.12 91 GLY A CA 1
ATOM 680 C C . GLY A 1 91 ? -25.354 -9.921 19.761 1.00 56.12 91 GLY A C 1
ATOM 681 O O . GLY A 1 91 ? -25.417 -9.341 18.679 1.00 56.12 91 GLY A O 1
ATOM 682 N N . ASN A 1 92 ? -26.080 -9.538 20.819 1.00 53.97 92 ASN A N 1
ATOM 683 C CA . ASN A 1 92 ? -26.875 -8.302 20.862 1.00 53.97 92 ASN A CA 1
ATOM 684 C C . ASN A 1 92 ? -25.948 -7.097 21.078 1.00 53.97 92 ASN A C 1
ATOM 686 O O . ASN A 1 92 ? -25.794 -6.614 22.198 1.00 53.97 92 ASN A O 1
ATOM 690 N N . VAL A 1 93 ? -25.290 -6.648 20.013 1.00 55.28 93 VAL A N 1
ATOM 691 C CA . VAL A 1 93 ? -24.353 -5.518 20.049 1.00 55.28 93 VAL A CA 1
ATOM 692 C C . VAL A 1 93 ? -25.115 -4.227 19.779 1.00 55.28 93 VAL A C 1
ATOM 694 O O . VAL A 1 93 ? -25.804 -4.117 18.765 1.00 55.28 93 VAL A O 1
ATOM 697 N N . LYS A 1 94 ? -24.984 -3.254 20.683 1.00 62.03 94 LYS A N 1
ATOM 698 C CA . LYS A 1 94 ? -25.458 -1.882 20.481 1.00 62.03 94 LYS A CA 1
ATOM 699 C C . LYS A 1 94 ? -24.271 -1.002 20.121 1.00 62.03 94 LYS A C 1
ATOM 701 O O . LYS A 1 94 ? -23.235 -1.051 20.779 1.00 62.03 94 LYS A O 1
ATOM 706 N N . SER A 1 95 ? -24.438 -0.230 19.062 1.00 62.25 95 SER A N 1
ATOM 707 C CA . SER A 1 95 ? -23.414 0.642 18.505 1.00 62.25 95 SER A CA 1
ATOM 708 C C . SER A 1 95 ? -23.818 2.081 18.744 1.00 62.25 95 SER A C 1
ATOM 710 O O . SER A 1 95 ? -24.941 2.451 18.409 1.00 62.25 95 SER A O 1
ATOM 712 N N . TYR A 1 96 ? -22.902 2.872 19.290 1.00 67.69 96 TYR A N 1
ATOM 713 C CA . TYR A 1 96 ? -23.131 4.277 19.594 1.00 67.69 96 TYR A CA 1
ATOM 714 C C . TYR A 1 96 ? -22.116 5.125 18.840 1.00 67.69 96 TYR A C 1
ATOM 716 O O . TYR A 1 96 ? -20.916 4.840 18.859 1.00 67.69 96 TYR A O 1
ATOM 724 N N . GLU A 1 97 ? -22.604 6.139 18.138 1.00 66.69 97 GLU A N 1
ATOM 725 C CA . GLU A 1 97 ? -21.749 7.052 17.392 1.00 66.69 97 GLU A CA 1
ATOM 726 C C . GLU A 1 97 ? -21.152 8.092 18.346 1.00 66.69 97 GLU A C 1
ATOM 728 O O . GLU A 1 97 ? -21.850 8.698 19.156 1.00 66.69 97 GLU A O 1
ATOM 733 N N . LEU A 1 98 ? -19.842 8.322 18.252 1.00 65.75 98 LEU A N 1
ATOM 734 C CA . LEU A 1 98 ? -19.182 9.371 19.024 1.00 65.75 98 LEU A CA 1
ATOM 735 C C . LEU A 1 98 ? -19.410 10.723 18.343 1.00 65.75 98 LEU A C 1
ATOM 737 O O . LEU A 1 98 ? -18.671 11.109 17.438 1.00 65.75 98 LEU A O 1
ATOM 741 N N . VAL A 1 99 ? -20.433 11.452 18.790 1.00 68.94 99 VAL A N 1
ATOM 742 C CA . VAL A 1 99 ? -20.820 12.737 18.193 1.00 68.94 99 VAL A CA 1
ATOM 743 C C . VAL A 1 99 ? -20.282 13.909 19.016 1.00 68.94 99 VAL A C 1
ATOM 745 O O . VAL A 1 99 ? -20.711 14.163 20.141 1.00 68.94 99 VAL A O 1
ATOM 748 N N . GLY A 1 100 ? -19.357 14.685 18.450 1.00 71.31 100 GLY A N 1
ATOM 749 C CA . GLY A 1 100 ? -18.902 15.924 19.077 1.00 71.31 100 GLY A CA 1
ATOM 750 C C . GLY A 1 100 ? -17.663 16.550 18.431 1.00 71.31 100 GLY A C 1
ATOM 751 O O . GLY A 1 100 ? -16.934 15.882 17.704 1.00 71.31 100 GLY A O 1
ATOM 752 N N . PRO A 1 101 ? -17.398 17.841 18.703 1.00 62.34 101 PRO A N 1
ATOM 753 C CA . PRO A 1 101 ? -16.252 18.564 18.146 1.00 62.34 101 PRO A CA 1
ATOM 754 C C . PRO A 1 101 ? -14.895 18.150 18.745 1.00 62.34 101 PRO A C 1
ATOM 756 O O . PRO A 1 101 ? -13.858 18.490 18.182 1.00 62.34 101 PRO A O 1
ATOM 759 N N . TYR A 1 102 ? -14.883 17.467 19.893 1.00 64.88 102 TYR A N 1
ATOM 760 C CA . TYR A 1 102 ? -13.684 16.940 20.553 1.00 64.88 102 TYR A CA 1
ATOM 761 C C . TYR A 1 102 ? -14.052 15.796 21.508 1.00 64.88 102 TYR A C 1
ATOM 763 O O . TYR A 1 102 ? -15.215 15.643 21.888 1.00 64.88 102 TYR A O 1
ATOM 771 N N . THR A 1 103 ? -13.048 15.023 21.933 1.00 63.31 103 THR A N 1
ATOM 772 C CA . THR A 1 103 ? -13.200 13.771 22.693 1.00 63.31 103 THR A CA 1
ATOM 773 C C . THR A 1 103 ? -14.088 13.907 23.930 1.00 63.31 103 THR A C 1
ATOM 775 O O . THR A 1 103 ? -15.062 13.177 24.050 1.00 63.31 103 THR A O 1
ATOM 778 N N . GLY A 1 104 ? -13.830 14.879 24.811 1.00 67.75 104 GLY A N 1
ATOM 779 C CA . GLY A 1 104 ? -14.645 15.068 26.020 1.00 67.75 104 GLY A CA 1
ATOM 780 C C . GLY A 1 104 ? -16.124 15.359 25.729 1.00 67.75 104 GLY A C 1
ATOM 781 O O . GLY A 1 104 ? -16.999 14.868 26.430 1.00 67.75 104 GLY A O 1
ATOM 782 N N . HIS A 1 105 ? -16.428 16.100 24.658 1.00 76.56 105 HIS A N 1
ATOM 783 C CA . HIS A 1 105 ? -17.815 16.359 24.267 1.00 76.56 105 HIS A CA 1
ATOM 784 C C . HIS A 1 105 ? -18.496 15.103 23.716 1.00 76.56 105 HIS A C 1
ATOM 786 O O . HIS A 1 105 ? -19.648 14.840 24.047 1.00 76.56 105 HIS A O 1
ATOM 792 N N . ALA A 1 106 ? -17.793 14.333 22.882 1.00 70.81 106 ALA A N 1
ATOM 793 C CA . ALA A 1 106 ? -18.325 13.094 22.326 1.00 70.81 106 ALA A CA 1
ATOM 794 C C . ALA A 1 106 ? -18.569 12.033 23.412 1.00 70.81 106 ALA A C 1
ATOM 796 O O . ALA A 1 106 ? -19.582 11.342 23.378 1.00 70.81 106 ALA A O 1
ATOM 797 N N . LEU A 1 107 ? -17.686 11.956 24.413 1.00 72.62 107 LEU A N 1
ATOM 798 C CA . LEU A 1 107 ? -17.837 11.050 25.552 1.00 72.62 107 LEU A CA 1
ATOM 799 C C . LEU A 1 107 ? -18.984 11.466 26.481 1.00 72.62 107 LEU A C 1
ATOM 801 O O . LEU A 1 107 ? -19.755 10.612 26.900 1.00 72.62 107 LEU A O 1
ATOM 805 N N . ASN A 1 108 ? -19.159 12.765 26.739 1.00 74.75 108 ASN A N 1
ATOM 806 C CA . ASN A 1 108 ? -20.301 13.257 27.517 1.00 74.75 108 ASN A CA 1
ATOM 807 C C . ASN A 1 108 ? -21.637 13.027 26.793 1.00 74.75 108 ASN A C 1
ATOM 809 O O . ASN A 1 108 ? -22.633 12.691 27.429 1.00 74.75 108 ASN A O 1
ATOM 813 N N . ALA A 1 109 ? -21.663 13.194 25.466 1.00 76.62 109 ALA A N 1
ATOM 814 C CA . ALA A 1 109 ? -22.840 12.895 24.653 1.00 76.62 109 ALA A CA 1
ATOM 815 C C . ALA A 1 109 ? -23.183 11.398 24.694 1.00 76.62 109 ALA A C 1
ATOM 817 O O . ALA A 1 109 ? -24.343 11.047 24.899 1.00 76.62 109 ALA A O 1
ATOM 818 N N . LEU A 1 110 ? -22.169 10.532 24.587 1.00 77.69 110 LEU A N 1
ATOM 819 C CA . LEU A 1 110 ? -22.330 9.087 24.738 1.00 77.69 110 LEU A CA 1
ATOM 820 C C . LEU A 1 110 ? -22.843 8.713 26.137 1.00 77.69 110 LEU A C 1
ATOM 822 O O . LEU A 1 110 ? -23.766 7.913 26.250 1.00 77.69 110 LEU A O 1
ATOM 826 N N . ALA A 1 111 ? -22.281 9.296 27.200 1.00 74.31 111 ALA A N 1
ATOM 827 C CA . ALA A 1 111 ? -22.719 9.037 28.571 1.00 74.31 111 ALA A CA 1
ATOM 828 C C . ALA A 1 111 ? -24.204 9.387 28.762 1.00 74.31 111 ALA A C 1
ATOM 830 O O . ALA A 1 111 ? -24.965 8.566 29.268 1.00 74.31 111 ALA A O 1
ATOM 831 N N . ALA A 1 112 ? -24.639 10.549 28.263 1.00 78.88 112 ALA A N 1
ATOM 832 C CA . ALA A 1 112 ? -26.042 10.956 28.308 1.00 78.88 112 ALA A CA 1
ATOM 833 C C . ALA A 1 112 ? -26.964 10.010 27.511 1.00 78.88 112 ALA A C 1
ATOM 835 O O . ALA A 1 112 ? -28.093 9.744 27.929 1.00 78.88 112 ALA A O 1
ATOM 836 N N . GLU A 1 113 ? -26.500 9.485 26.373 1.00 79.69 113 GLU A N 1
ATOM 837 C CA . GLU A 1 113 ? -27.252 8.510 25.574 1.00 79.69 113 GLU A CA 1
ATOM 838 C C . GLU A 1 113 ? -27.385 7.155 26.288 1.00 79.69 113 GLU A C 1
ATOM 840 O O . GLU A 1 113 ? -28.464 6.556 26.287 1.00 79.69 113 GLU A O 1
ATOM 845 N N . LEU A 1 114 ? -26.324 6.691 26.954 1.00 76.94 114 LEU A N 1
ATOM 846 C CA . LEU A 1 114 ? -26.347 5.457 27.743 1.00 76.94 114 LEU A CA 1
ATOM 847 C C . LEU A 1 114 ? -27.231 5.586 28.996 1.00 76.94 114 LEU A C 1
ATOM 849 O O . LEU A 1 114 ? -27.998 4.665 29.289 1.00 76.94 114 LEU A O 1
ATOM 853 N N . GLU A 1 115 ? -27.199 6.735 29.682 1.00 76.88 115 GLU A N 1
ATOM 854 C CA . GLU A 1 115 ? -28.119 7.047 30.787 1.00 76.88 115 GLU A CA 1
ATOM 855 C C . GLU A 1 115 ? -29.580 7.026 30.316 1.00 76.88 115 GLU A C 1
ATOM 857 O O . GLU A 1 115 ? -30.434 6.401 30.950 1.00 76.88 115 GLU A O 1
ATOM 862 N N . ALA A 1 116 ? -29.875 7.650 29.169 1.00 79.75 116 ALA A N 1
ATOM 863 C CA . ALA A 1 116 ? -31.216 7.657 28.583 1.00 79.75 116 ALA A CA 1
ATOM 864 C C . ALA A 1 116 ? -31.694 6.253 28.170 1.00 79.75 116 ALA A C 1
ATOM 866 O O . ALA A 1 116 ? -32.890 5.959 28.234 1.00 79.75 116 ALA A O 1
ATOM 867 N N . ALA A 1 117 ? -30.769 5.377 27.772 1.00 76.38 117 ALA A N 1
ATOM 868 C CA . ALA A 1 117 ? -31.043 3.978 27.454 1.00 76.38 117 ALA A CA 1
ATOM 869 C C . ALA A 1 117 ? -31.138 3.068 28.698 1.00 76.38 117 ALA A C 1
ATOM 871 O O . ALA A 1 117 ? -31.441 1.881 28.550 1.00 76.38 117 ALA A O 1
ATOM 872 N N . ASN A 1 118 ? -30.917 3.611 29.904 1.00 74.12 118 ASN A N 1
ATOM 873 C CA . ASN A 1 118 ? -30.855 2.880 31.173 1.00 74.12 118 ASN A CA 1
ATOM 874 C C . ASN A 1 118 ? -29.823 1.729 31.144 1.00 74.12 118 ASN A C 1
ATOM 876 O O . ASN A 1 118 ? -30.014 0.687 31.780 1.00 74.12 118 ASN A O 1
ATOM 880 N N . GLU A 1 119 ? -28.748 1.920 30.377 1.00 67.56 119 GLU A N 1
ATOM 881 C CA . GLU A 1 119 ? -27.591 1.028 30.337 1.00 67.56 119 GLU A CA 1
ATOM 882 C C . GLU A 1 119 ? -26.674 1.321 31.536 1.00 67.56 119 GLU A C 1
ATOM 884 O O . GLU A 1 119 ? -26.629 2.459 32.012 1.00 67.56 119 GLU A O 1
ATOM 889 N N . PRO A 1 120 ? -25.938 0.327 32.064 1.00 59.72 120 PRO A N 1
ATOM 890 C CA . PRO A 1 120 ? -24.981 0.564 33.135 1.00 59.72 120 PRO A CA 1
ATOM 891 C C . PRO A 1 120 ? -23.846 1.456 32.618 1.00 59.72 120 PRO A C 1
ATOM 893 O O . PRO A 1 120 ? -22.947 1.001 31.911 1.00 59.72 120 PRO A O 1
ATOM 896 N N . VAL A 1 121 ? -23.892 2.741 32.966 1.00 53.69 121 VAL A N 1
ATOM 897 C CA . VAL A 1 121 ? -22.816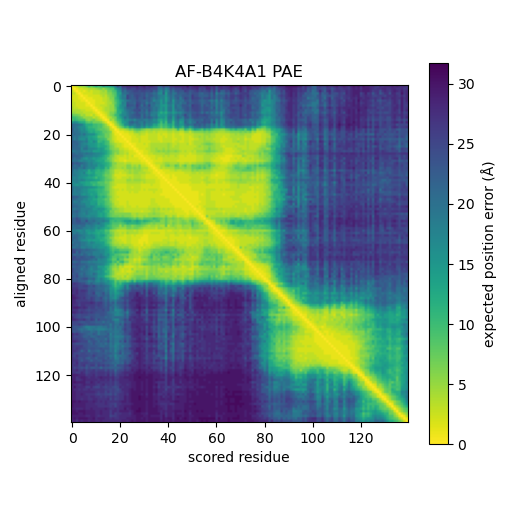 3.687 32.671 1.00 53.69 121 VAL A CA 1
ATOM 898 C C . VAL A 1 121 ? -21.713 3.463 33.690 1.00 53.69 121 VAL A C 1
ATOM 900 O O . VAL A 1 121 ? -21.863 3.749 34.876 1.00 53.69 121 VAL A O 1
ATOM 903 N N . CYS A 1 122 ? -20.605 2.895 33.229 1.00 55.19 122 CYS A N 1
ATOM 904 C CA . CYS A 1 122 ? -19.376 2.880 34.002 1.00 55.19 122 CYS A CA 1
ATOM 905 C C . CYS A 1 122 ? -18.924 4.338 34.158 1.00 55.19 122 CYS A C 1
ATOM 907 O O . CYS A 1 122 ? -18.845 5.056 33.162 1.00 55.19 122 CYS A O 1
ATOM 909 N N . ASP A 1 123 ? -18.639 4.779 35.381 1.00 51.06 123 ASP A N 1
ATOM 910 C CA . ASP A 1 123 ? -18.088 6.112 35.630 1.00 51.06 123 ASP A CA 1
ATOM 911 C C . ASP A 1 123 ? -16.632 6.131 35.135 1.00 51.06 123 ASP A C 1
ATOM 913 O O . ASP A 1 123 ? -15.698 5.770 35.853 1.00 51.06 123 ASP A O 1
ATOM 917 N N . ILE A 1 124 ? -16.435 6.405 33.841 1.00 51.25 124 ILE A N 1
ATOM 918 C CA . ILE A 1 124 ? -15.099 6.455 33.246 1.00 51.25 124 ILE A CA 1
ATOM 919 C C . ILE A 1 124 ? -14.541 7.852 33.502 1.00 51.25 124 ILE A C 1
ATOM 921 O O . ILE A 1 124 ? -14.699 8.774 32.701 1.00 51.25 124 ILE A O 1
ATOM 925 N N . ASN A 1 125 ? -13.889 8.008 34.651 1.00 46.53 125 ASN A N 1
ATOM 926 C CA . ASN A 1 125 ? -13.173 9.228 34.987 1.00 46.53 125 ASN A CA 1
ATOM 927 C C . ASN A 1 125 ? -11.830 9.280 34.234 1.00 46.53 125 ASN A C 1
ATOM 929 O O . ASN A 1 125 ? -10.841 8.671 34.641 1.00 46.53 125 ASN A O 1
ATOM 933 N N . PHE A 1 126 ? -11.795 10.024 33.128 1.00 50.34 126 PHE A N 1
ATOM 934 C CA . PHE A 1 126 ? -10.601 10.190 32.290 1.00 50.34 126 PHE A CA 1
ATOM 935 C C . PHE A 1 126 ? -9.567 11.180 32.855 1.00 50.34 126 PHE A C 1
ATOM 937 O O . PHE A 1 126 ? -8.470 11.284 32.300 1.00 50.34 126 PHE A O 1
ATOM 944 N N . ASP A 1 127 ? -9.879 11.881 33.951 1.00 47.97 127 ASP A N 1
ATOM 945 C CA . ASP A 1 127 ? -8.935 12.778 34.631 1.00 47.97 127 ASP A CA 1
ATOM 946 C C . ASP A 1 127 ? -7.953 11.998 35.523 1.00 47.97 127 ASP A C 1
ATOM 948 O O . ASP A 1 127 ? -6.865 12.485 35.840 1.00 47.97 127 ASP A O 1
ATOM 952 N N . GLN A 1 128 ? -8.300 10.758 35.888 1.00 47.16 128 GLN A N 1
ATOM 953 C CA . GLN A 1 128 ? -7.446 9.825 36.622 1.00 47.16 128 GLN A CA 1
ATOM 954 C C . GLN A 1 128 ? -7.091 8.624 35.737 1.00 47.16 128 GLN A C 1
ATOM 956 O O . GLN A 1 128 ? -7.612 7.523 35.904 1.00 47.16 128 GLN A O 1
ATOM 961 N N . TYR A 1 129 ? -6.166 8.832 34.796 1.00 48.00 129 TYR A N 1
ATOM 962 C CA . TYR A 1 129 ? -5.682 7.792 33.871 1.00 48.00 129 TYR A CA 1
ATOM 963 C C . TYR A 1 129 ? -5.201 6.504 34.574 1.00 48.00 129 TYR A C 1
ATOM 965 O O . TYR A 1 129 ? -5.282 5.426 33.990 1.00 48.00 129 TYR A O 1
ATOM 973 N N . ASP A 1 130 ? -4.745 6.606 35.828 1.00 45.94 130 ASP A N 1
ATOM 974 C CA . ASP A 1 130 ? -4.232 5.479 36.617 1.00 45.94 130 ASP A CA 1
ATOM 975 C C . ASP A 1 130 ? -5.331 4.657 37.329 1.00 45.94 130 ASP A C 1
ATOM 977 O O . ASP A 1 130 ? -5.079 3.522 37.733 1.00 45.94 130 ASP A O 1
ATOM 981 N N . GLU A 1 131 ? -6.556 5.184 37.467 1.00 49.47 131 GLU A N 1
ATOM 982 C CA . GLU A 1 131 ? -7.687 4.513 38.147 1.00 49.47 131 GLU A CA 1
ATOM 983 C C . GLU A 1 131 ? -8.835 4.131 37.186 1.00 49.47 131 GLU A C 1
ATOM 985 O O . GLU A 1 131 ? -9.833 3.532 37.595 1.00 49.47 131 GLU A O 1
ATOM 990 N N . GLY A 1 132 ? -8.687 4.436 35.893 1.00 43.59 132 GLY A N 1
ATOM 991 C CA . GLY A 1 132 ? -9.765 4.519 34.901 1.00 43.59 132 GLY A CA 1
ATOM 992 C C . GLY A 1 132 ? -10.420 3.223 34.406 1.00 43.59 132 GLY A C 1
ATOM 993 O O . GLY A 1 132 ? -11.035 3.258 33.345 1.00 43.59 132 GLY A O 1
ATOM 994 N N . VAL A 1 133 ? -10.323 2.093 35.118 1.00 49.41 133 VAL A N 1
ATOM 995 C CA . VAL A 1 133 ? -11.174 0.901 34.890 1.00 49.41 133 VAL A CA 1
ATOM 996 C C . VAL A 1 133 ? -11.333 0.121 36.203 1.00 49.41 133 VAL A C 1
ATOM 998 O O . VAL A 1 133 ? -10.886 -1.020 36.320 1.00 49.41 133 VAL A O 1
ATOM 1001 N N . SER A 1 134 ? -11.912 0.725 37.239 1.00 46.00 134 SER A N 1
ATOM 1002 C CA . SER A 1 134 ? -11.949 0.077 38.556 1.00 46.00 134 SER A CA 1
ATOM 1003 C C . SER A 1 134 ? -13.060 -0.959 38.762 1.00 46.00 134 SER A C 1
ATOM 1005 O O . SER A 1 134 ? -12.887 -1.763 39.666 1.00 46.00 134 SER A O 1
ATOM 1007 N N . ASP A 1 135 ? -14.117 -1.069 37.936 1.00 46.09 135 ASP A N 1
ATOM 1008 C CA . ASP A 1 135 ? -15.147 -2.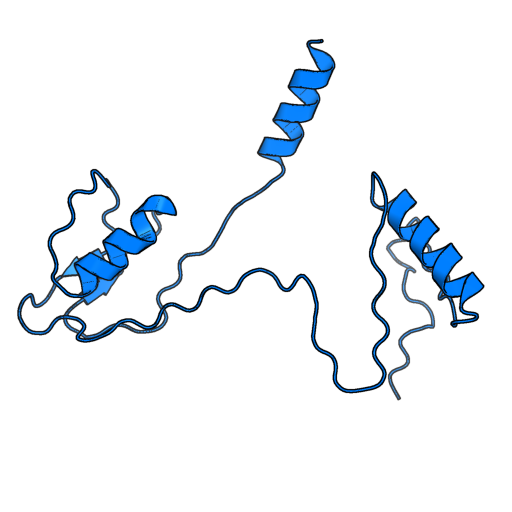102 38.219 1.00 46.09 135 ASP A CA 1
ATOM 1009 C C . ASP A 1 135 ? -15.972 -2.685 37.047 1.00 46.09 135 ASP A C 1
ATOM 1011 O O . ASP A 1 135 ? -16.754 -3.610 37.263 1.00 46.09 135 ASP A O 1
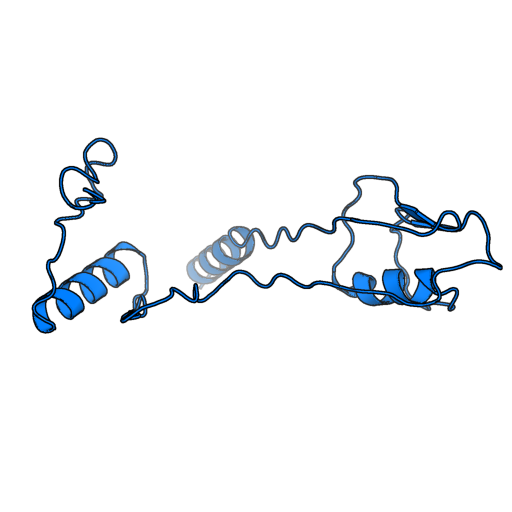ATOM 1015 N N . CYS A 1 136 ? -15.806 -2.246 35.792 1.00 45.56 136 CYS A N 1
ATOM 1016 C CA . CYS A 1 136 ? -16.735 -2.663 34.719 1.00 45.56 136 CYS A CA 1
ATOM 1017 C C . CYS A 1 136 ? -16.322 -3.886 33.879 1.00 45.56 136 CYS A C 1
ATOM 1019 O O . CYS A 1 136 ? -17.165 -4.476 33.208 1.00 45.56 136 CYS A O 1
ATOM 1021 N N . CYS A 1 137 ? -15.058 -4.313 33.919 1.00 41.19 137 CYS A N 1
ATOM 1022 C CA . CYS A 1 137 ? -14.563 -5.444 33.121 1.00 41.19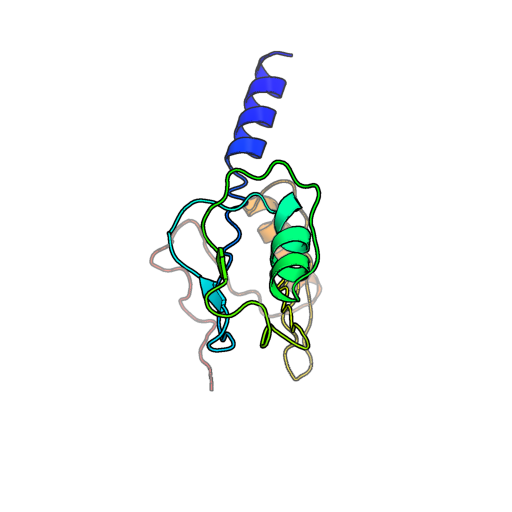 137 CYS A CA 1
ATOM 1023 C C . CYS A 1 137 ? -14.253 -6.672 33.988 1.00 41.19 137 CYS A C 1
ATOM 1025 O O . CYS A 1 137 ? -13.179 -7.264 33.883 1.00 41.19 137 CYS A O 1
ATOM 1027 N N . ARG A 1 138 ? -15.191 -7.105 34.840 1.00 34.00 138 ARG A N 1
ATOM 1028 C CA . ARG A 1 138 ? -15.196 -8.515 35.260 1.00 34.00 138 ARG A CA 1
ATOM 1029 C C . ARG A 1 138 ? -15.846 -9.336 34.154 1.00 34.00 138 ARG A C 1
ATOM 1031 O O . ARG A 1 138 ? -17.047 -9.576 34.173 1.00 34.00 138 ARG A O 1
ATOM 1038 N N . PHE A 1 139 ? -15.033 -9.748 33.186 1.00 33.34 139 PHE A N 1
ATOM 1039 C CA . PHE A 1 139 ? -15.392 -10.836 32.284 1.00 33.34 139 PHE A CA 1
ATOM 1040 C C . PHE A 1 139 ? -15.583 -12.098 33.136 1.00 33.34 139 PHE A C 1
ATOM 1042 O O . PHE A 1 139 ? -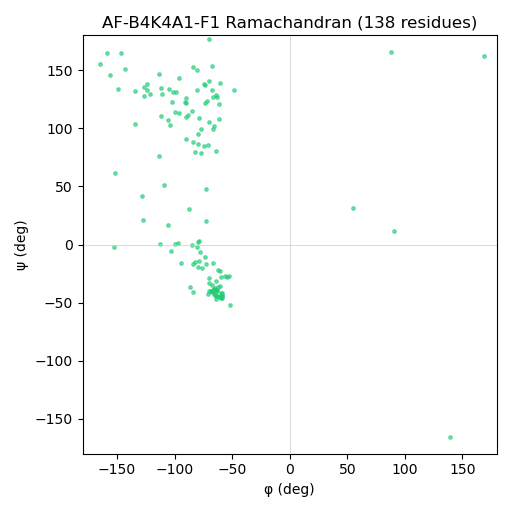14.619 -12.611 33.707 1.00 33.34 139 PHE A O 1
ATOM 1049 N N . ALA A 1 140 ? -16.836 -12.525 33.290 1.00 31.31 140 ALA A N 1
ATOM 1050 C CA . ALA A 1 140 ? -17.185 -13.861 33.757 1.00 31.31 140 ALA A CA 1
ATOM 1051 C C . ALA A 1 140 ? -17.241 -14.817 32.562 1.00 31.31 140 ALA A C 1
ATOM 1053 O O . ALA A 1 140 ? -17.696 -14.368 31.483 1.00 31.31 140 ALA A O 1
#

pLDDT: mean 70.43, std 15.59, range [31.31, 91.25]

Solvent-accessible surface area (backbone atoms only — not comparable to full-atom values): 9608 Å² total; per-residue (Å²): 111,71,66,61,54,53,53,52,51,51,54,58,66,67,56,74,83,76,78,84,90,80,86,89,80,73,57,89,21,44,47,76,48,85,87,74,85,72,63,75,87,47,50,62,46,53,54,47,38,51,50,67,45,90,70,88,75,90,69,85,70,76,41,68,43,80,75,34,88,87,61,45,43,91,72,83,86,83,84,83,82,70,79,77,91,66,82,90,67,92,71,95,74,84,86,79,78,76,59,58,97,46,70,72,52,12,50,53,48,44,50,54,51,35,54,75,68,71,45,90,71,71,87,69,48,76,89,41,74,92,61,52,78,81,76,80,81,76,84,126

Foldseek 3Di:
DVVVVVVVVVVVVVPPPPDDDDDDDADPQKAFDDDDDDDPVCPVVVQCVQQVDDDPDPDPDPGMDGNDNPDGDPDDDDDDDDPPPDDDDPDPDDDDDQDDPDDVNSVVVVQVVCVVVVHPDDPQDPVCVPCRPPPDPPDD